Protein AF-A0A7S2NZB9-F1 (afdb_monomer_lite)

Secondary structure (DSSP, 8-state):
--------------------------------------------------EEEEEEEE-TTT--EEEEEEEEEEETTTEEEEEE---BSSHHHHHHHHHHHHHHHHHHHHHHHHHHHHHHHH--

Organism: NCBI:txid1333877

Radius of gyration: 28.52 Å; chains: 1; bounding box: 79×43×80 Å

Sequence (124 aa):
RSHRRDRPAQAARSRSRSRSRSGGGPARRSSPDSRREEPKRADGDENRQLEVSYEEARSRASGESTVQAVLRFPEAGGRVRLVRGRPRTTREDAELDADEMRRAYVSGGAAELRALQTRQRLSR

pLDDT: mean 70.37, std 18.28, range [41.28, 91.69]

Foldseek 3Di:
DDDDDDDDDDDDDDDDDDPDDDDDDDDDDDDPDPPPPQDPQPPDDDPPPWDKDKDFDQDPPDRQTWIKIWTWDQDPPRDTDIDIFDTHNDPVVNVVRVVCLVVQCNVRRPVSNVVSRVVNVPPD

Structure (mmCIF, N/CA/C/O backbone):
data_AF-A0A7S2NZB9-F1
#
_entry.id   AF-A0A7S2NZB9-F1
#
loop_
_atom_site.group_PDB
_atom_site.id
_atom_site.type_symbol
_atom_site.label_atom_id
_atom_site.label_alt_id
_atom_site.label_comp_id
_atom_site.label_asym_id
_atom_site.label_entity_id
_atom_site.label_seq_id
_atom_site.pdbx_PDB_ins_code
_atom_site.Cartn_x
_atom_site.Cartn_y
_atom_site.Cartn_z
_atom_site.occupancy
_atom_site.B_iso_or_equiv
_atom_site.auth_seq_id
_atom_site.auth_comp_id
_atom_site.auth_asym_id
_atom_site.auth_atom_id
_atom_site.pdbx_PDB_model_num
ATOM 1 N N . ARG A 1 1 ? 66.751 5.669 59.500 1.00 43.59 1 ARG A N 1
ATOM 2 C CA . ARG A 1 1 ? 65.690 4.769 58.977 1.00 43.59 1 ARG A CA 1
ATOM 3 C C . ARG A 1 1 ? 64.532 5.649 58.522 1.00 43.59 1 ARG A C 1
ATOM 5 O O . ARG A 1 1 ? 64.048 6.380 59.360 1.00 43.59 1 ARG A O 1
ATOM 12 N N . SER A 1 2 ? 64.039 5.707 57.293 1.00 45.75 2 SER A N 1
ATOM 13 C CA . SER A 1 2 ? 64.445 5.186 55.990 1.00 45.75 2 SER A CA 1
ATOM 14 C C . SER A 1 2 ? 63.692 6.034 54.958 1.00 45.75 2 SER A C 1
ATOM 16 O O . SER A 1 2 ? 62.489 6.226 55.095 1.00 45.75 2 SER A O 1
ATOM 18 N N . HIS A 1 3 ? 64.391 6.529 53.939 1.00 48.38 3 HIS A N 1
ATOM 19 C CA . HIS A 1 3 ? 63.795 7.119 52.743 1.00 48.38 3 HIS A CA 1
ATOM 20 C C . HIS A 1 3 ? 63.234 6.016 51.825 1.00 48.38 3 HIS A C 1
ATOM 22 O O . HIS A 1 3 ? 63.949 5.062 51.520 1.00 48.38 3 HIS A O 1
ATOM 28 N N . ARG A 1 4 ? 62.001 6.167 51.330 1.00 48.94 4 ARG A N 1
ATOM 29 C CA . ARG A 1 4 ? 61.454 5.520 50.114 1.00 48.94 4 ARG A CA 1
ATOM 30 C C . ARG A 1 4 ? 60.470 6.532 49.511 1.00 48.94 4 ARG A C 1
ATOM 32 O O . ARG A 1 4 ? 59.545 6.912 50.205 1.00 48.94 4 ARG A O 1
ATOM 39 N N . ARG A 1 5 ? 60.789 7.261 48.434 1.00 53.38 5 ARG A N 1
ATOM 40 C CA . ARG A 1 5 ? 60.856 6.886 47.001 1.00 53.38 5 ARG A CA 1
ATOM 41 C C . ARG A 1 5 ? 59.547 6.290 46.475 1.00 53.38 5 ARG A C 1
ATOM 43 O O . ARG A 1 5 ? 59.474 5.086 46.267 1.00 53.38 5 ARG A O 1
ATOM 50 N N . ASP A 1 6 ? 58.595 7.166 46.164 1.00 48.34 6 ASP A N 1
ATOM 51 C CA . ASP A 1 6 ? 57.470 6.865 45.276 1.00 48.34 6 ASP A CA 1
ATOM 52 C C . ASP A 1 6 ? 57.759 7.374 43.854 1.00 48.34 6 ASP A C 1
ATOM 54 O O . ASP A 1 6 ? 57.692 8.564 43.544 1.00 48.34 6 ASP A O 1
ATOM 58 N N . ARG A 1 7 ? 58.125 6.434 42.980 1.00 49.72 7 ARG A N 1
ATOM 59 C CA . ARG A 1 7 ? 57.974 6.486 41.516 1.00 49.72 7 ARG A CA 1
ATOM 60 C C . ARG A 1 7 ? 57.746 5.040 41.068 1.00 49.72 7 ARG A C 1
ATOM 62 O O . ARG A 1 7 ? 58.536 4.180 41.457 1.00 49.72 7 ARG A O 1
ATOM 69 N N . PRO A 1 8 ? 56.693 4.755 40.288 1.00 52.06 8 PRO A N 1
ATOM 70 C CA . PRO A 1 8 ? 56.857 4.655 38.830 1.00 52.06 8 PRO A CA 1
ATOM 71 C C . PRO A 1 8 ? 55.666 5.291 38.075 1.00 52.06 8 PRO A C 1
ATOM 73 O O . PRO A 1 8 ? 54.553 5.356 38.574 1.00 52.06 8 PRO A O 1
ATOM 76 N N . ALA A 1 9 ? 55.897 6.024 36.988 1.00 49.38 9 ALA A N 1
ATOM 77 C CA . ALA A 1 9 ? 56.142 5.592 35.605 1.00 49.38 9 ALA A CA 1
ATOM 78 C C . ALA A 1 9 ? 54.856 5.538 34.759 1.00 49.38 9 ALA A C 1
ATOM 80 O O . ALA A 1 9 ? 53.845 4.940 35.103 1.00 49.38 9 ALA A O 1
ATOM 81 N N . GLN A 1 10 ? 54.962 6.245 33.642 1.00 53.25 10 GLN A N 1
ATOM 82 C CA . GLN A 1 10 ? 53.991 6.485 32.590 1.00 53.25 10 GLN A CA 1
ATOM 83 C C . GLN A 1 10 ? 53.433 5.197 31.963 1.00 53.25 10 GLN A C 1
ATOM 85 O O . GLN A 1 10 ? 54.188 4.277 31.665 1.00 53.25 10 GLN A O 1
ATOM 90 N N . ALA A 1 11 ? 52.147 5.208 31.607 1.00 46.72 11 ALA A N 1
ATOM 91 C CA . ALA A 1 11 ? 51.655 4.487 30.436 1.00 46.72 11 ALA A CA 1
ATOM 92 C C . ALA A 1 11 ? 50.488 5.263 29.812 1.00 46.72 11 ALA A C 1
ATOM 94 O O . ALA A 1 11 ? 49.373 5.308 30.329 1.00 46.72 11 ALA A O 1
ATOM 95 N N . ALA A 1 12 ? 50.788 5.913 28.693 1.00 56.31 12 ALA A N 1
ATOM 96 C CA . ALA A 1 12 ? 49.844 6.617 27.849 1.00 56.31 12 ALA A CA 1
ATOM 97 C C . ALA A 1 12 ? 48.771 5.671 27.287 1.00 56.31 12 ALA A C 1
ATOM 99 O O . ALA A 1 12 ? 49.093 4.650 26.680 1.00 56.31 12 ALA A O 1
ATOM 100 N N . ARG A 1 13 ? 47.495 6.060 27.388 1.00 49.66 13 ARG A N 1
ATOM 101 C CA . ARG A 1 13 ? 46.448 5.619 26.454 1.00 49.66 13 ARG A CA 1
ATOM 102 C C . ARG A 1 13 ? 45.559 6.792 26.071 1.00 49.66 13 ARG A C 1
ATOM 104 O O . ARG A 1 13 ? 44.519 7.058 26.662 1.00 49.66 13 ARG A O 1
ATOM 111 N N . SER A 1 14 ? 46.011 7.474 25.031 1.00 55.12 14 SER A N 1
ATOM 112 C CA . SER A 1 14 ? 45.264 8.412 24.207 1.00 55.12 14 SER A CA 1
ATOM 113 C C . SER A 1 14 ? 43.963 7.776 23.706 1.00 55.12 14 SER A C 1
ATOM 115 O O . SER A 1 14 ? 44.009 6.827 22.928 1.00 55.12 14 SER A O 1
ATOM 117 N N . ARG A 1 15 ? 42.803 8.320 24.088 1.00 50.00 15 ARG A N 1
ATOM 118 C CA . ARG A 1 15 ? 41.566 8.229 23.292 1.00 50.00 15 ARG A CA 1
ATOM 119 C C . ARG A 1 15 ? 40.840 9.568 23.328 1.00 50.00 15 ARG A C 1
ATOM 121 O O . ARG A 1 15 ? 39.912 9.811 24.089 1.00 50.00 15 ARG A O 1
ATOM 128 N N . SER A 1 16 ? 41.339 10.430 22.459 1.00 55.91 16 SER A N 1
ATOM 129 C CA . SER A 1 16 ? 40.676 11.578 21.862 1.00 55.91 16 SER A CA 1
ATOM 130 C C . SER A 1 16 ? 39.245 11.248 21.430 1.00 55.91 16 SER A C 1
ATOM 132 O O . SER A 1 16 ? 39.035 10.336 20.636 1.00 55.91 16 SER A O 1
ATOM 134 N N . ARG A 1 17 ? 38.273 12.035 21.899 1.00 48.22 17 ARG A N 1
ATOM 135 C CA . ARG A 1 17 ? 37.020 12.337 21.184 1.00 48.22 17 ARG A CA 1
ATOM 136 C C . ARG A 1 17 ? 36.560 13.739 21.576 1.00 48.22 17 ARG A C 1
ATOM 138 O O . ARG A 1 17 ? 35.684 13.941 22.412 1.00 48.22 17 ARG A O 1
ATOM 145 N N . SER A 1 18 ? 37.228 14.707 20.965 1.00 53.94 18 SER A N 1
ATOM 146 C CA . SER A 1 18 ? 36.884 16.123 20.944 1.00 53.94 18 SER A CA 1
ATOM 147 C C . SER A 1 18 ? 35.461 16.282 20.400 1.00 53.94 18 SER A C 1
ATOM 149 O O . SER A 1 18 ? 35.190 15.972 19.242 1.00 53.94 18 SER A O 1
ATOM 151 N N . ARG A 1 19 ? 34.531 16.737 21.244 1.00 52.66 19 ARG A N 1
ATOM 152 C CA . ARG A 1 19 ? 33.198 17.181 20.818 1.00 52.66 19 ARG A CA 1
ATOM 153 C C . ARG A 1 19 ? 33.311 18.612 20.301 1.00 52.66 19 ARG A C 1
ATOM 155 O O . ARG A 1 19 ? 33.078 19.560 21.043 1.00 52.66 19 ARG A O 1
ATOM 162 N N . SER A 1 20 ? 33.668 18.758 19.033 1.00 48.53 20 SER A N 1
ATOM 163 C CA . SER A 1 20 ? 33.609 20.044 18.340 1.00 48.53 20 SER A CA 1
ATOM 164 C C . SER A 1 20 ? 32.176 20.279 17.862 1.00 48.53 20 SER A C 1
ATOM 166 O O . SER A 1 20 ? 31.728 19.687 16.883 1.00 48.53 20 SER A O 1
ATOM 168 N N . ARG A 1 21 ? 31.431 21.113 18.596 1.00 52.50 21 ARG A N 1
ATOM 169 C CA . ARG A 1 21 ? 30.212 21.765 18.104 1.00 52.50 21 ARG A CA 1
ATOM 170 C C . ARG A 1 21 ? 30.640 22.921 17.196 1.00 52.50 21 ARG A C 1
ATOM 172 O O . ARG A 1 21 ? 31.052 23.961 17.694 1.00 52.50 21 ARG A O 1
ATOM 179 N N . SER A 1 22 ? 30.497 22.731 15.893 1.00 48.09 22 SER A N 1
ATOM 180 C CA . SER A 1 22 ? 30.542 23.787 14.875 1.00 48.09 22 SER A CA 1
ATOM 181 C C . SER A 1 22 ? 29.194 23.685 14.150 1.00 48.09 22 SER A C 1
ATOM 183 O O . SER A 1 22 ? 28.869 22.626 13.631 1.00 48.09 22 SER A O 1
ATOM 185 N N . GLY A 1 23 ? 28.274 24.647 14.214 1.00 49.69 23 GLY A N 1
ATOM 186 C CA . GLY A 1 23 ? 28.508 26.044 13.871 1.00 49.69 23 GLY A CA 1
ATOM 187 C C . GLY A 1 23 ? 28.474 26.194 12.347 1.00 49.69 23 GLY A C 1
ATOM 188 O O . GLY A 1 23 ? 29.494 26.515 11.756 1.00 49.69 23 GLY A O 1
ATOM 189 N N . GLY A 1 24 ? 27.339 25.879 11.712 1.00 42.75 24 GLY A N 1
ATOM 190 C CA . GLY A 1 24 ? 27.121 26.029 10.269 1.00 42.75 24 GLY A CA 1
ATOM 191 C C . GLY A 1 24 ? 25.898 26.909 10.021 1.00 42.75 24 GLY A C 1
ATOM 192 O O . GLY A 1 24 ? 24.798 26.554 10.434 1.00 42.75 24 GLY A O 1
ATOM 193 N N . GLY A 1 25 ? 26.127 28.083 9.430 1.00 43.81 25 GLY A N 1
ATOM 194 C CA . GLY A 1 25 ? 25.141 29.141 9.206 1.00 43.81 25 GLY A CA 1
ATOM 195 C C . GLY A 1 25 ? 24.055 28.836 8.157 1.00 43.81 25 GLY A C 1
ATOM 196 O O . GLY A 1 25 ? 23.957 27.720 7.648 1.00 43.81 25 GLY A O 1
ATOM 197 N N . PRO A 1 26 ? 23.212 29.834 7.830 1.00 55.19 26 PRO A N 1
ATOM 198 C CA . PRO A 1 26 ? 22.005 29.646 7.032 1.00 55.19 26 PRO A CA 1
ATOM 199 C C . PRO A 1 26 ? 22.324 29.554 5.532 1.00 55.19 26 PRO A C 1
ATOM 201 O O . PRO A 1 26 ? 22.717 30.541 4.908 1.00 55.19 26 PRO A O 1
ATOM 204 N N . ALA A 1 27 ? 22.107 28.380 4.933 1.00 49.81 27 ALA A N 1
ATOM 205 C CA . ALA A 1 27 ? 22.139 28.219 3.482 1.00 49.81 27 ALA A CA 1
ATOM 206 C C . ALA A 1 27 ? 20.817 28.709 2.870 1.00 49.81 27 ALA A C 1
ATOM 208 O O . ALA A 1 27 ? 19.725 28.230 3.181 1.00 49.81 27 ALA A O 1
ATOM 209 N N . ARG A 1 28 ? 20.940 29.725 2.021 1.00 53.09 28 ARG A N 1
ATOM 210 C CA . ARG A 1 28 ? 19.860 30.398 1.304 1.00 53.09 28 ARG A CA 1
ATOM 211 C C . ARG A 1 28 ? 19.354 29.521 0.144 1.00 53.09 28 ARG A C 1
ATOM 213 O O . ARG A 1 28 ? 20.155 29.051 -0.646 1.00 53.09 28 ARG A O 1
ATOM 220 N N . ARG A 1 29 ? 18.026 29.358 0.096 1.00 50.97 29 ARG A N 1
ATOM 221 C CA . ARG A 1 29 ? 17.079 29.400 -1.048 1.00 50.97 29 ARG A CA 1
ATOM 222 C C . ARG A 1 29 ? 17.494 28.907 -2.458 1.00 50.97 29 ARG A C 1
ATOM 224 O O . ARG A 1 29 ? 18.481 29.371 -3.011 1.00 50.97 29 ARG A O 1
ATOM 231 N N . SER A 1 30 ? 16.522 28.197 -3.064 1.00 43.88 30 SER A N 1
ATOM 232 C CA . SER A 1 30 ? 16.219 28.050 -4.512 1.00 43.88 30 SER A CA 1
ATOM 233 C C . SER A 1 30 ? 17.087 27.029 -5.268 1.00 43.88 30 SER A C 1
ATOM 235 O O . SER A 1 30 ? 18.298 27.151 -5.256 1.00 43.88 30 SER A O 1
ATOM 237 N N . SER A 1 31 ? 16.609 25.990 -5.961 1.00 49.72 31 SER A N 1
ATOM 238 C CA . SER A 1 31 ? 15.288 25.549 -6.442 1.00 49.72 31 SER A CA 1
ATOM 239 C C . SER A 1 31 ? 15.390 24.041 -6.760 1.00 49.72 31 SER A C 1
ATOM 241 O O . SER A 1 31 ? 16.458 23.621 -7.204 1.00 49.72 31 SER A O 1
ATOM 243 N N . PRO A 1 32 ? 14.345 23.205 -6.616 1.00 49.91 32 PRO A N 1
ATOM 244 C CA . PRO A 1 32 ? 14.359 21.889 -7.247 1.00 49.91 32 PRO A CA 1
ATOM 245 C C . PRO A 1 32 ? 14.003 22.027 -8.737 1.00 49.91 32 PRO A C 1
ATOM 247 O O . PRO A 1 32 ? 12.851 22.277 -9.096 1.00 49.91 32 PRO A O 1
ATOM 250 N N . ASP A 1 33 ? 15.023 21.889 -9.590 1.00 42.69 33 ASP A N 1
ATOM 251 C CA . ASP A 1 33 ? 14.901 21.672 -11.036 1.00 42.69 33 ASP A CA 1
ATOM 252 C C . ASP A 1 33 ? 13.951 20.490 -11.268 1.00 42.69 33 ASP A C 1
ATOM 254 O O . ASP A 1 33 ? 14.194 19.359 -10.839 1.00 42.69 33 ASP A O 1
ATOM 258 N N . SER A 1 34 ? 12.809 20.787 -11.879 1.00 50.72 34 SER A N 1
ATOM 259 C CA . SER A 1 34 ? 11.758 19.825 -12.181 1.00 50.72 34 SER A CA 1
ATOM 260 C C . SER A 1 34 ? 12.150 19.009 -13.406 1.00 50.72 34 SER A C 1
ATOM 262 O O . SER A 1 34 ? 11.640 19.233 -14.498 1.00 50.72 34 SER A O 1
ATOM 264 N N . ARG A 1 35 ? 13.034 18.026 -13.233 1.00 48.44 35 ARG A N 1
ATOM 265 C CA . ARG A 1 35 ? 13.132 16.898 -14.166 1.00 48.44 35 ARG A CA 1
ATOM 266 C C . ARG A 1 35 ? 12.451 15.704 -13.539 1.00 48.44 35 ARG A C 1
ATOM 268 O O . ARG A 1 35 ? 13.064 14.825 -12.944 1.00 48.44 35 ARG A O 1
ATOM 275 N N . ARG A 1 36 ? 11.126 15.736 -13.647 1.00 48.59 36 ARG A N 1
ATOM 276 C CA . ARG A 1 36 ? 10.262 14.579 -13.462 1.00 48.59 36 ARG A CA 1
ATOM 277 C C . ARG A 1 36 ? 10.589 13.626 -14.611 1.00 48.59 36 ARG A C 1
ATOM 279 O O . ARG A 1 36 ? 9.981 13.713 -15.669 1.00 48.59 36 ARG A O 1
ATOM 286 N N . GLU A 1 37 ? 11.609 12.788 -14.437 1.00 45.97 37 GLU A N 1
ATOM 287 C CA . GLU A 1 37 ? 11.752 11.597 -15.269 1.00 45.97 37 GLU A CA 1
ATOM 288 C C . GLU A 1 37 ? 10.480 10.777 -15.049 1.00 45.97 37 GLU A C 1
ATOM 290 O O . GLU A 1 37 ? 10.263 10.209 -13.976 1.00 45.97 37 GLU A O 1
ATOM 295 N N . GLU A 1 38 ? 9.578 10.811 -16.029 1.00 44.78 38 GLU A N 1
ATOM 296 C CA . GLU A 1 38 ? 8.448 9.897 -16.069 1.00 44.78 38 GLU A CA 1
ATOM 297 C C . GLU A 1 38 ? 9.013 8.474 -16.042 1.00 44.78 38 GLU A C 1
ATOM 299 O O . GLU A 1 38 ? 9.804 8.117 -16.924 1.00 44.78 38 GLU A O 1
ATOM 304 N N . PRO A 1 39 ? 8.662 7.642 -15.045 1.00 50.56 39 PRO A N 1
ATOM 305 C CA . PRO A 1 39 ? 9.009 6.241 -15.119 1.00 50.56 39 PRO A CA 1
ATOM 306 C C . PRO A 1 39 ? 8.316 5.683 -16.360 1.00 50.56 39 PRO A C 1
ATOM 308 O O . PRO A 1 39 ? 7.088 5.714 -16.463 1.00 50.56 39 PRO A O 1
ATOM 311 N N . LYS A 1 40 ? 9.132 5.224 -17.318 1.00 45.22 40 LYS A N 1
ATOM 312 C CA . LYS A 1 40 ? 8.691 4.497 -18.508 1.00 45.22 40 LYS A CA 1
ATOM 313 C C . LYS A 1 40 ? 7.637 3.486 -18.071 1.00 45.22 40 LYS A C 1
ATOM 315 O O . LYS A 1 40 ? 7.938 2.594 -17.276 1.00 45.22 40 LYS A O 1
ATOM 320 N N . ARG A 1 41 ? 6.407 3.668 -18.558 1.00 47.31 41 ARG A N 1
ATOM 321 C CA . ARG A 1 41 ? 5.339 2.683 -18.412 1.00 47.31 41 ARG A CA 1
ATOM 322 C C . ARG A 1 41 ? 5.885 1.394 -19.006 1.00 47.31 41 ARG A C 1
ATOM 324 O O . ARG A 1 41 ? 6.232 1.351 -20.183 1.00 47.31 41 ARG A O 1
ATOM 331 N N . ALA A 1 42 ? 6.090 0.398 -18.154 1.00 47.38 42 ALA A N 1
ATOM 332 C CA . ALA A 1 42 ? 6.401 -0.937 -18.611 1.00 47.38 42 ALA A CA 1
ATOM 333 C C . ALA A 1 42 ? 5.116 -1.478 -19.244 1.00 47.38 42 ALA A C 1
ATOM 335 O O . ALA A 1 42 ? 4.249 -2.005 -18.554 1.00 47.38 42 ALA A O 1
ATOM 336 N N . ASP A 1 43 ? 4.971 -1.266 -20.550 1.00 50.72 43 ASP A N 1
ATOM 337 C CA . ASP A 1 43 ? 4.091 -2.064 -21.392 1.00 50.72 43 ASP A CA 1
ATOM 338 C C . ASP A 1 43 ? 4.617 -3.503 -21.344 1.00 50.72 43 ASP A C 1
ATOM 340 O O . ASP A 1 43 ? 5.621 -3.846 -21.967 1.00 50.72 43 ASP A O 1
ATOM 344 N N . GLY A 1 44 ? 3.997 -4.322 -20.501 1.00 41.28 44 GLY A N 1
ATOM 345 C CA . GLY A 1 44 ? 4.419 -5.694 -20.272 1.00 41.28 44 GLY A CA 1
ATOM 346 C C . GLY A 1 44 ? 3.452 -6.409 -19.347 1.00 41.28 44 GLY A C 1
ATOM 347 O O . GLY A 1 44 ? 3.670 -6.453 -18.147 1.00 41.28 44 GLY A O 1
ATOM 348 N N . ASP A 1 45 ? 2.356 -6.897 -19.922 1.00 53.75 45 ASP A N 1
ATOM 349 C CA . ASP A 1 45 ? 1.806 -8.234 -19.664 1.00 53.75 45 ASP A CA 1
ATOM 350 C C . ASP A 1 45 ? 1.921 -8.781 -18.223 1.00 53.75 45 ASP A C 1
ATOM 352 O O . ASP A 1 45 ? 2.573 -9.790 -17.979 1.00 53.75 45 ASP A O 1
ATOM 356 N N . GLU A 1 46 ? 1.337 -8.122 -17.217 1.00 45.75 46 GLU A N 1
ATOM 357 C CA . GLU A 1 46 ? 1.443 -8.611 -15.836 1.00 45.75 46 GLU A CA 1
ATOM 358 C C . GLU A 1 46 ? 0.161 -8.384 -15.034 1.00 45.75 46 GLU A C 1
ATOM 360 O O . GLU A 1 46 ? 0.123 -7.714 -14.005 1.00 45.75 46 GLU A O 1
ATOM 365 N N . ASN A 1 47 ? -0.871 -9.140 -15.400 1.00 45.72 47 ASN A N 1
ATOM 366 C CA . ASN A 1 47 ? -1.806 -9.702 -14.421 1.00 45.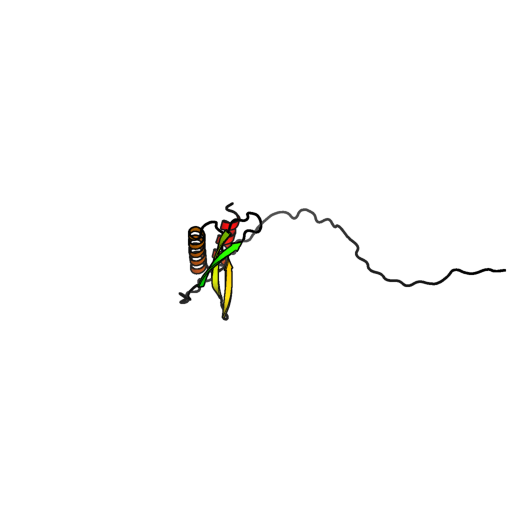72 47 ASN A CA 1
ATOM 367 C C . ASN A 1 47 ? -1.085 -10.755 -13.534 1.00 45.72 47 ASN A C 1
ATOM 369 O O . ASN A 1 47 ? -1.678 -11.771 -13.169 1.00 45.72 47 ASN A O 1
ATOM 373 N N . ARG A 1 48 ? 0.215 -10.564 -13.215 1.00 54.97 48 ARG A N 1
ATOM 374 C CA . ARG A 1 48 ? 0.924 -11.381 -12.226 1.00 54.97 48 ARG A CA 1
ATOM 375 C C . ARG A 1 48 ? 0.145 -11.198 -10.942 1.00 54.97 48 ARG A C 1
ATOM 377 O O . ARG A 1 48 ? 0.102 -10.091 -10.414 1.00 54.97 48 ARG A O 1
ATOM 384 N N . GLN A 1 49 ? -0.539 -12.260 -10.524 1.00 61.50 49 GLN A N 1
ATOM 385 C CA . GLN A 1 49 ? -1.401 -12.292 -9.351 1.00 61.50 49 GLN A CA 1
ATOM 386 C C . GLN A 1 49 ? -0.686 -11.621 -8.180 1.00 61.50 49 GLN A C 1
ATOM 388 O O . GLN A 1 49 ? 0.219 -12.185 -7.571 1.00 61.50 49 GLN A O 1
ATOM 393 N N . LEU A 1 50 ? -1.075 -10.377 -7.914 1.00 73.06 50 LEU A N 1
ATOM 394 C CA . LEU A 1 50 ? -0.656 -9.655 -6.733 1.00 73.06 50 LEU A CA 1
ATOM 395 C C . LEU A 1 50 ? -1.277 -10.385 -5.558 1.00 73.06 50 LEU A C 1
ATOM 397 O O . LEU A 1 50 ? -2.500 -10.414 -5.419 1.00 73.06 50 LEU A O 1
ATOM 401 N N . GLU A 1 51 ? -0.438 -11.028 -4.756 1.00 84.50 51 GLU A N 1
ATOM 402 C CA . GLU A 1 51 ? -0.921 -11.751 -3.593 1.00 84.50 51 GLU A CA 1
ATOM 403 C C . GLU A 1 51 ? -1.288 -10.729 -2.518 1.00 84.50 51 GLU A C 1
ATOM 405 O O . GLU A 1 51 ? -0.442 -9.946 -2.073 1.00 84.50 51 GLU A O 1
ATOM 410 N N . VAL A 1 52 ? -2.564 -10.732 -2.136 1.00 86.31 52 VAL A N 1
ATOM 411 C CA . VAL A 1 52 ? -3.107 -9.915 -1.054 1.00 86.31 52 VAL A CA 1
ATOM 412 C C . VAL A 1 52 ? -3.455 -10.845 0.100 1.00 86.31 52 VAL A C 1
ATOM 414 O O . VAL A 1 52 ? -4.249 -11.770 -0.051 1.00 86.31 52 VAL A O 1
ATOM 417 N N . SER A 1 53 ? -2.865 -10.589 1.260 1.00 89.50 53 SER A N 1
ATOM 418 C CA . SER A 1 53 ? -3.177 -11.265 2.518 1.00 89.50 53 SER A CA 1
ATOM 419 C C . SER A 1 53 ? -3.550 -10.238 3.581 1.00 89.50 53 SER A C 1
ATOM 421 O O . SER A 1 53 ? -3.037 -9.121 3.565 1.00 89.50 53 SER A O 1
ATOM 423 N N . TYR A 1 54 ? -4.400 -10.614 4.532 1.00 88.81 54 TYR A N 1
ATOM 424 C CA . TYR A 1 54 ? -4.809 -9.743 5.634 1.00 88.81 54 TYR A CA 1
ATOM 425 C C . TYR A 1 54 ? -4.222 -10.277 6.931 1.00 88.81 54 TYR A C 1
ATOM 427 O O . TYR A 1 54 ? -4.398 -11.448 7.261 1.00 88.81 54 TYR A O 1
ATOM 435 N N . GLU A 1 55 ? -3.502 -9.422 7.647 1.00 88.69 55 GLU A N 1
ATOM 436 C CA . GLU A 1 55 ? -2.883 -9.770 8.921 1.00 88.69 55 GLU A CA 1
ATOM 437 C C . GLU A 1 55 ? -3.545 -8.980 10.048 1.00 88.69 55 GLU A C 1
ATOM 439 O O . GLU A 1 55 ? -3.756 -7.769 9.935 1.00 88.69 55 GLU A O 1
ATOM 444 N N . GLU A 1 56 ? -3.821 -9.655 11.163 1.00 85.31 56 GLU A N 1
ATOM 445 C CA . GLU A 1 56 ? -4.174 -8.982 12.408 1.00 85.31 56 GLU A CA 1
ATOM 446 C C . GLU A 1 56 ? -2.933 -8.276 12.970 1.00 85.31 56 GLU A C 1
ATOM 448 O O . GLU A 1 56 ? -1.961 -8.890 13.416 1.00 85.31 56 GLU A O 1
ATOM 453 N N . ALA A 1 57 ? -2.960 -6.951 12.950 1.00 73.31 57 ALA A N 1
ATOM 454 C CA . ALA A 1 57 ? -1.993 -6.109 13.617 1.00 73.31 57 ALA A CA 1
ATOM 455 C C . ALA A 1 57 ? -2.466 -5.847 15.056 1.00 73.31 57 ALA A C 1
ATOM 457 O O . ALA A 1 57 ? -3.472 -5.180 15.299 1.00 73.31 57 ALA A O 1
ATOM 458 N N . ARG A 1 58 ? -1.716 -6.328 16.052 1.00 67.69 58 ARG A N 1
ATOM 459 C CA . ARG A 1 58 ? -1.906 -5.869 17.436 1.00 67.69 58 ARG A CA 1
ATOM 460 C C . ARG A 1 58 ? -1.351 -4.455 17.577 1.00 67.69 58 ARG A C 1
ATOM 462 O O . ARG A 1 58 ? -0.139 -4.248 17.465 1.00 67.69 58 ARG A O 1
ATOM 469 N N . SER A 1 59 ? -2.222 -3.487 17.855 1.00 61.38 59 SER A N 1
ATOM 470 C CA . SER A 1 59 ? -1.786 -2.144 18.233 1.00 61.38 59 SER A CA 1
ATOM 471 C C . SER A 1 59 ? -1.067 -2.207 19.582 1.00 61.38 59 SER A C 1
ATOM 473 O O . SER A 1 59 ? -1.619 -2.683 20.572 1.00 61.38 59 SER A O 1
ATOM 475 N N . ARG A 1 60 ? 0.182 -1.724 19.641 1.00 59.62 60 ARG A N 1
ATOM 476 C CA . ARG A 1 60 ? 0.992 -1.731 20.877 1.00 59.62 60 ARG A CA 1
ATOM 477 C C . ARG A 1 60 ? 0.452 -0.800 21.970 1.00 59.62 60 ARG A C 1
ATOM 479 O O . ARG A 1 60 ? 0.912 -0.904 23.100 1.00 59.62 60 ARG A O 1
ATOM 486 N N . ALA A 1 61 ? -0.457 0.117 21.633 1.00 64.94 61 ALA A N 1
ATOM 487 C CA . ALA A 1 61 ? -0.880 1.196 22.526 1.00 64.94 61 ALA A CA 1
ATOM 488 C C . ALA A 1 61 ? -2.355 1.128 22.951 1.00 64.94 61 ALA A C 1
ATOM 490 O O . ALA A 1 61 ? -2.658 1.505 24.077 1.00 64.94 61 ALA A O 1
ATOM 491 N N . SER A 1 62 ? -3.259 0.651 22.087 1.00 62.88 62 SER A N 1
ATOM 492 C CA . SER A 1 62 ? -4.708 0.810 22.308 1.00 62.88 62 SER A CA 1
ATOM 493 C C . SER A 1 62 ? -5.449 -0.477 22.674 1.00 62.88 62 SER A C 1
ATOM 495 O O . SER A 1 62 ? -6.639 -0.419 22.944 1.00 62.88 62 SER A O 1
ATOM 497 N N . GLY A 1 63 ? -4.791 -1.643 22.678 1.00 65.38 63 GLY A N 1
ATOM 498 C CA . GLY A 1 63 ? -5.433 -2.927 23.008 1.00 65.38 63 GLY A CA 1
ATOM 499 C C . GLY A 1 63 ? -6.449 -3.439 21.974 1.00 65.38 63 GLY A C 1
ATOM 500 O O . GLY A 1 63 ? -6.805 -4.611 22.010 1.00 65.38 63 GLY A O 1
ATOM 501 N N . GLU A 1 64 ? -6.866 -2.601 21.027 1.00 69.31 64 GLU A N 1
ATOM 502 C CA . GLU A 1 64 ? -7.749 -2.965 19.923 1.00 69.31 64 GLU A CA 1
ATOM 503 C C . GLU A 1 64 ? -6.999 -3.771 18.851 1.00 69.31 64 GLU A C 1
ATOM 505 O O . GLU A 1 64 ? -5.906 -3.397 18.399 1.00 69.31 64 GLU A O 1
ATOM 510 N N . SER A 1 65 ? -7.597 -4.895 18.449 1.00 76.81 65 SER A N 1
ATOM 511 C CA . SER A 1 65 ? -7.161 -5.667 17.288 1.00 76.81 65 SER A CA 1
ATOM 512 C C . SER A 1 65 ? -7.409 -4.843 16.030 1.00 76.81 65 SER A C 1
ATOM 514 O O . SER A 1 65 ? -8.534 -4.438 15.758 1.00 76.81 65 SER A O 1
ATOM 516 N N . THR A 1 66 ? -6.352 -4.594 15.265 1.00 87.69 66 THR A N 1
ATOM 517 C CA . THR A 1 66 ? -6.448 -3.938 13.958 1.00 87.69 66 THR A CA 1
ATOM 518 C C . THR A 1 66 ? -6.148 -4.946 12.860 1.00 87.69 66 THR A C 1
ATOM 520 O O . THR A 1 66 ? -5.472 -5.942 13.097 1.00 87.69 66 THR A O 1
ATOM 523 N N . VAL A 1 67 ? -6.637 -4.701 11.653 1.00 87.88 67 VAL A N 1
ATOM 524 C CA . VAL A 1 67 ? -6.360 -5.511 10.465 1.00 87.88 67 VAL A CA 1
ATOM 525 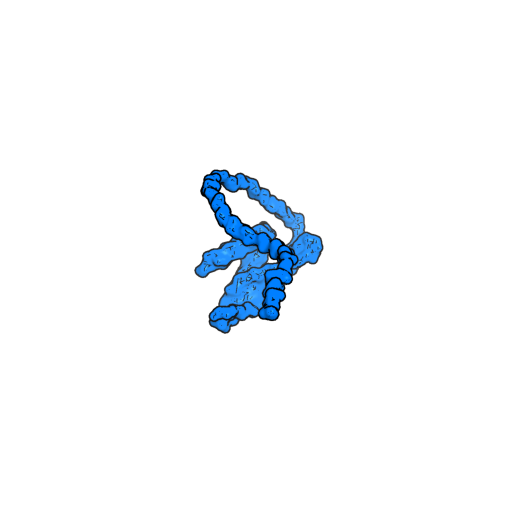C C . VAL A 1 67 ? -5.594 -4.648 9.474 1.00 87.88 67 VAL A C 1
ATOM 527 O O . VAL A 1 67 ? -5.905 -3.474 9.291 1.00 87.88 67 VAL A O 1
ATOM 530 N N . GLN A 1 68 ? -4.568 -5.204 8.842 1.00 91.06 68 GLN A N 1
ATOM 531 C CA . GLN A 1 68 ? -3.830 -4.529 7.779 1.00 91.06 68 GLN A CA 1
ATOM 532 C C . GLN A 1 68 ? -3.751 -5.418 6.542 1.00 91.06 68 GLN A C 1
ATOM 534 O O . GLN A 1 68 ? -3.566 -6.633 6.641 1.00 91.06 68 GLN A O 1
ATOM 539 N N . ALA A 1 69 ? -3.840 -4.798 5.370 1.00 91.69 69 ALA A N 1
ATOM 540 C CA . ALA A 1 69 ? -3.538 -5.470 4.118 1.00 91.69 69 ALA A CA 1
ATOM 541 C C . ALA A 1 69 ? -2.026 -5.632 3.940 1.00 91.69 69 ALA A C 1
ATOM 543 O O . ALA A 1 69 ? -1.241 -4.727 4.233 1.00 91.69 69 ALA A O 1
ATOM 544 N N . VAL A 1 70 ? -1.619 -6.778 3.414 1.00 91.38 70 VAL A N 1
ATOM 545 C CA . VAL A 1 70 ? -0.242 -7.110 3.070 1.00 91.38 70 VAL A CA 1
ATOM 546 C C . VAL A 1 70 ? -0.225 -7.563 1.620 1.00 91.38 70 VAL A C 1
ATOM 548 O O . VAL A 1 70 ? -0.876 -8.537 1.260 1.00 91.38 70 VAL A O 1
ATOM 551 N N . LEU A 1 71 ? 0.510 -6.833 0.789 1.00 91.06 71 LEU A N 1
ATOM 552 C CA . LEU A 1 71 ? 0.591 -7.059 -0.645 1.00 91.06 71 LEU A CA 1
ATOM 553 C C . LEU A 1 71 ? 2.003 -7.483 -1.021 1.00 91.06 71 LEU A C 1
ATOM 555 O O . LEU A 1 71 ? 2.990 -6.903 -0.552 1.00 91.06 71 LEU A O 1
ATOM 559 N N . ARG A 1 72 ? 2.100 -8.487 -1.888 1.00 90.44 72 ARG A N 1
ATOM 560 C CA . ARG A 1 72 ? 3.365 -8.966 -2.447 1.00 90.44 72 ARG A CA 1
ATOM 561 C C . ARG A 1 72 ? 3.447 -8.580 -3.915 1.00 90.44 72 ARG A C 1
ATOM 563 O O . ARG A 1 72 ? 2.711 -9.091 -4.752 1.00 90.44 72 ARG A O 1
ATOM 570 N N . PHE A 1 73 ? 4.363 -7.665 -4.203 1.00 85.75 73 PHE A N 1
ATOM 571 C CA . PHE A 1 73 ? 4.607 -7.130 -5.533 1.00 85.75 73 PHE A CA 1
ATOM 572 C C . PHE A 1 73 ? 5.833 -7.810 -6.150 1.00 85.75 73 PHE A C 1
ATOM 574 O O . PHE A 1 73 ? 6.927 -7.675 -5.593 1.00 85.75 73 PHE A O 1
ATOM 581 N N . PRO A 1 74 ? 5.701 -8.537 -7.271 1.00 84.25 74 PRO A N 1
ATOM 582 C CA . PRO A 1 74 ? 6.860 -9.038 -7.995 1.00 84.25 74 PRO A CA 1
ATOM 583 C C . PRO A 1 74 ? 7.645 -7.862 -8.595 1.00 84.25 74 PRO A C 1
ATOM 585 O O . PRO A 1 74 ? 7.075 -6.939 -9.164 1.00 84.25 74 PRO A O 1
ATOM 588 N N . GLU A 1 75 ? 8.966 -7.878 -8.453 1.00 82.25 75 GLU A N 1
ATOM 589 C CA . GLU A 1 75 ? 9.890 -6.905 -9.032 1.00 82.25 75 GLU A CA 1
ATOM 590 C C . GLU A 1 75 ? 10.820 -7.582 -10.046 1.00 82.25 75 GLU A C 1
ATOM 592 O O . GLU A 1 75 ? 10.995 -8.805 -10.062 1.00 82.25 75 GLU A O 1
ATOM 597 N N . ALA A 1 76 ? 11.473 -6.766 -10.877 1.00 80.44 76 ALA A N 1
ATOM 598 C CA . ALA A 1 76 ? 12.463 -7.244 -11.832 1.00 80.44 76 ALA A CA 1
ATOM 599 C C . ALA A 1 76 ? 13.557 -8.089 -11.144 1.00 80.44 76 ALA A C 1
ATOM 601 O O . ALA A 1 76 ? 14.057 -7.751 -10.067 1.00 80.44 76 ALA A O 1
ATOM 602 N N . GLY A 1 77 ? 13.935 -9.197 -11.786 1.00 81.19 77 GLY A N 1
ATOM 603 C CA . GLY A 1 77 ? 14.948 -10.120 -11.266 1.00 81.19 77 GLY A CA 1
ATOM 604 C C . GLY A 1 77 ? 14.430 -11.128 -10.234 1.00 81.19 77 GLY A C 1
ATOM 605 O O . GLY A 1 77 ? 15.220 -11.622 -9.435 1.00 81.19 77 GLY A O 1
ATOM 606 N N . GLY A 1 78 ? 13.121 -11.413 -10.218 1.00 83.00 78 GLY A N 1
ATOM 607 C CA . GLY A 1 78 ? 12.519 -12.447 -9.361 1.00 83.00 78 GLY A CA 1
ATOM 608 C C . GLY A 1 78 ? 12.416 -12.061 -7.884 1.00 83.00 78 GLY A C 1
ATOM 609 O O . GLY A 1 78 ? 12.155 -12.908 -7.033 1.00 83.00 78 GLY A O 1
ATOM 610 N N . ARG A 1 79 ? 12.640 -10.784 -7.559 1.00 83.94 79 ARG A N 1
ATOM 611 C CA . ARG A 1 79 ? 12.484 -10.265 -6.198 1.00 83.94 79 ARG A CA 1
ATOM 612 C C . ARG A 1 79 ? 11.010 -10.013 -5.917 1.00 83.94 79 ARG A C 1
ATOM 614 O O . ARG A 1 79 ? 10.268 -9.643 -6.814 1.00 83.94 79 ARG A O 1
ATOM 621 N N . VAL A 1 80 ? 10.594 -10.165 -4.664 1.00 87.44 80 VAL A N 1
ATOM 622 C CA . VAL A 1 80 ? 9.233 -9.833 -4.226 1.00 87.44 80 VAL A CA 1
ATOM 623 C C . VAL A 1 80 ? 9.318 -8.749 -3.167 1.00 87.44 80 VAL A C 1
ATOM 625 O O . VAL A 1 80 ? 9.971 -8.917 -2.135 1.00 87.44 80 VAL A O 1
ATOM 628 N N . ARG A 1 81 ? 8.655 -7.623 -3.417 1.00 86.06 81 ARG A N 1
ATOM 629 C CA . ARG A 1 81 ? 8.507 -6.544 -2.450 1.00 86.06 81 ARG A CA 1
ATOM 630 C C . ARG A 1 81 ? 7.230 -6.753 -1.654 1.00 86.06 81 ARG A C 1
ATOM 632 O O . ARG A 1 81 ? 6.132 -6.703 -2.197 1.00 86.06 81 ARG A O 1
ATOM 639 N N . LEU A 1 82 ? 7.388 -6.929 -0.348 1.00 90.62 82 LEU A N 1
ATOM 640 C CA . LEU A 1 82 ? 6.271 -6.955 0.584 1.00 90.62 82 LEU A CA 1
ATOM 641 C C . LEU A 1 82 ? 5.948 -5.533 1.041 1.00 90.62 82 LEU A C 1
ATOM 643 O O . LEU A 1 82 ? 6.821 -4.805 1.517 1.00 90.62 82 LEU A O 1
ATOM 647 N N . VAL A 1 83 ? 4.685 -5.152 0.910 1.00 89.81 83 VAL A N 1
ATOM 648 C CA . VAL A 1 83 ? 4.169 -3.844 1.303 1.00 89.81 83 VAL A CA 1
ATOM 649 C C . VAL A 1 83 ? 2.994 -4.043 2.242 1.00 89.81 83 VAL A C 1
ATOM 651 O O . VAL A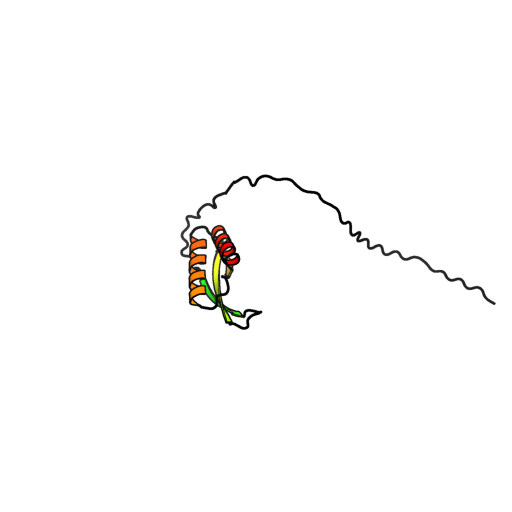 1 83 ? 2.140 -4.887 2.003 1.00 89.81 83 VAL A O 1
ATOM 654 N N . ARG A 1 84 ? 2.954 -3.258 3.318 1.00 90.94 84 ARG A N 1
ATOM 655 C CA . ARG A 1 84 ? 1.857 -3.273 4.286 1.00 90.94 84 ARG A CA 1
ATOM 656 C C . ARG A 1 84 ? 1.060 -1.979 4.180 1.00 90.94 84 ARG A C 1
ATOM 658 O O . ARG A 1 84 ? 1.654 -0.906 4.041 1.00 90.94 84 ARG A O 1
ATOM 665 N N . GLY A 1 85 ? -0.259 -2.108 4.229 1.00 89.00 85 GLY A N 1
ATOM 666 C CA . GLY A 1 85 ? -1.195 -1.000 4.354 1.00 89.00 85 GLY A CA 1
ATOM 667 C C . GLY A 1 85 ? -1.209 -0.422 5.764 1.00 89.00 85 GLY A C 1
ATOM 668 O O . GLY A 1 85 ? -0.524 -0.906 6.671 1.00 89.00 85 GLY A O 1
ATOM 669 N N . ARG A 1 86 ? -2.000 0.633 5.955 1.00 87.50 86 ARG A N 1
ATOM 670 C CA . ARG A 1 86 ? -2.236 1.194 7.284 1.00 87.50 86 ARG A CA 1
ATOM 671 C C . ARG A 1 86 ? -3.084 0.206 8.104 1.00 87.50 86 ARG A C 1
ATOM 673 O O . ARG A 1 86 ? -4.008 -0.383 7.553 1.00 87.50 86 ARG A O 1
ATOM 680 N N . PRO A 1 87 ? -2.820 0.034 9.410 1.00 89.38 87 PRO A N 1
ATOM 681 C CA . PRO A 1 87 ? -3.719 -0.724 10.272 1.00 89.38 87 PRO A CA 1
ATOM 682 C C . PRO A 1 87 ? -5.089 -0.044 10.367 1.00 89.38 87 PRO A C 1
ATOM 684 O O . PRO A 1 87 ? -5.170 1.159 10.638 1.00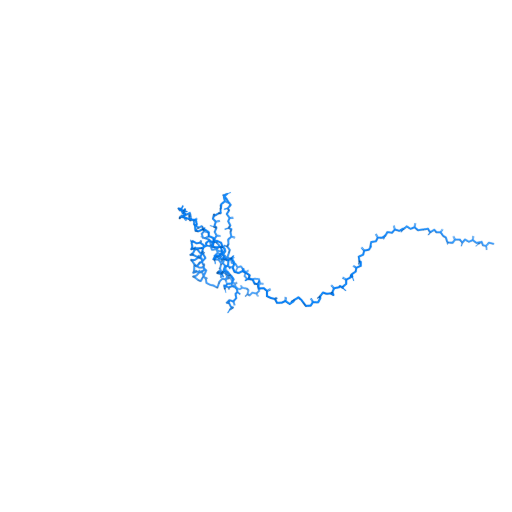 89.38 87 PRO A O 1
ATOM 687 N N . ARG A 1 88 ? -6.152 -0.817 10.150 1.00 88.56 88 ARG A N 1
ATOM 688 C CA . ARG A 1 88 ? -7.554 -0.396 10.204 1.00 88.56 88 ARG A CA 1
ATOM 689 C C . ARG A 1 88 ? -8.300 -1.134 11.304 1.00 88.56 88 ARG A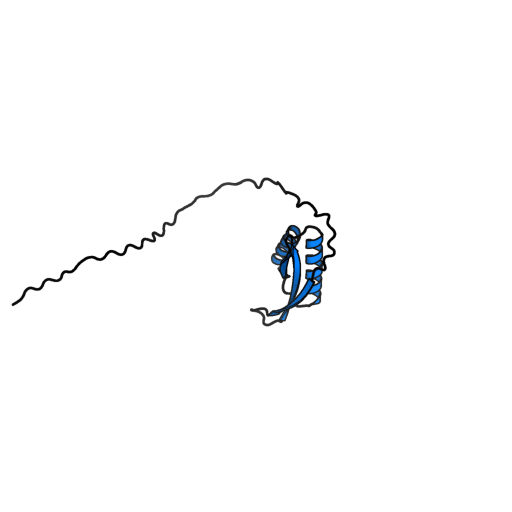 C 1
ATOM 691 O O . ARG A 1 88 ? -7.899 -2.218 11.716 1.00 88.56 88 ARG A O 1
ATOM 698 N N . THR A 1 89 ? -9.376 -0.537 11.796 1.00 87.62 89 THR A N 1
ATOM 699 C CA . THR A 1 89 ? -10.256 -1.153 12.800 1.00 87.62 89 THR A CA 1
ATOM 700 C C . THR A 1 89 ? -11.132 -2.241 12.189 1.00 87.62 89 THR A C 1
ATOM 702 O O . THR A 1 89 ? -11.466 -3.205 12.869 1.00 87.62 89 THR A O 1
ATOM 705 N N . THR A 1 90 ? -11.473 -2.113 10.904 1.00 87.56 90 THR A N 1
ATOM 706 C CA . THR A 1 90 ? -12.295 -3.080 10.177 1.00 87.56 90 THR A CA 1
ATOM 707 C C . THR A 1 90 ? -11.508 -3.754 9.058 1.00 87.56 90 THR A C 1
ATOM 709 O O . THR A 1 90 ? -10.543 -3.209 8.513 1.00 87.56 90 THR A O 1
ATOM 712 N N . ARG A 1 91 ? -11.934 -4.970 8.704 1.00 86.94 91 ARG A N 1
ATOM 713 C CA . ARG A 1 91 ? -11.403 -5.687 7.544 1.00 86.94 91 ARG A CA 1
ATOM 714 C C . ARG A 1 91 ? -11.797 -5.006 6.232 1.00 86.94 91 ARG A C 1
ATOM 716 O O . ARG A 1 91 ? -10.964 -4.941 5.340 1.00 86.94 91 ARG A O 1
ATOM 723 N N . GLU A 1 92 ? -13.011 -4.471 6.140 1.00 88.81 92 GLU A N 1
ATOM 724 C CA . GLU A 1 92 ? -13.506 -3.772 4.946 1.00 88.81 92 GLU A CA 1
ATOM 725 C C . GLU A 1 92 ? -12.616 -2.576 4.583 1.00 88.81 92 GLU A C 1
ATOM 727 O O . GLU A 1 92 ? -12.188 -2.440 3.439 1.00 88.81 92 GLU A O 1
ATOM 732 N N . ASP A 1 93 ? -12.222 -1.766 5.568 1.00 88.62 93 ASP A N 1
ATOM 733 C CA . ASP A 1 93 ? -11.294 -0.654 5.337 1.00 88.62 93 ASP A CA 1
ATOM 734 C C . ASP A 1 93 ? -9.909 -1.141 4.881 1.00 88.62 93 ASP A C 1
ATOM 736 O O . ASP A 1 93 ? -9.253 -0.505 4.054 1.00 88.62 93 ASP A O 1
ATOM 740 N N . ALA A 1 94 ? -9.443 -2.278 5.412 1.00 89.62 94 ALA A N 1
ATOM 741 C CA . ALA A 1 94 ? -8.186 -2.885 4.985 1.00 89.62 94 ALA A CA 1
ATOM 742 C C . ALA A 1 94 ? -8.280 -3.440 3.550 1.00 89.62 94 ALA A C 1
ATOM 744 O O . ALA A 1 94 ? -7.297 -3.395 2.810 1.00 89.62 94 ALA A O 1
ATOM 745 N N . GLU A 1 95 ? -9.444 -3.942 3.138 1.00 90.56 95 GLU A N 1
ATOM 746 C CA . GLU A 1 95 ? -9.722 -4.384 1.767 1.00 90.56 95 GLU A CA 1
ATOM 747 C C . GLU A 1 95 ? -9.715 -3.204 0.789 1.00 90.56 95 GLU A C 1
ATOM 749 O O . GLU A 1 95 ? -9.043 -3.277 -0.242 1.00 90.56 95 GLU A O 1
ATOM 754 N N . LEU A 1 96 ? -10.341 -2.083 1.155 1.00 91.19 96 LEU A N 1
ATOM 755 C CA . LEU A 1 96 ? -10.290 -0.846 0.371 1.00 91.19 96 LEU A CA 1
ATOM 756 C C . LEU A 1 96 ? -8.855 -0.327 0.215 1.00 91.19 96 LEU A C 1
ATOM 758 O O . LEU A 1 96 ? -8.436 0.021 -0.890 1.00 91.19 96 LEU A O 1
ATOM 762 N N . ASP A 1 97 ? -8.070 -0.334 1.296 1.00 89.12 97 ASP A N 1
ATOM 763 C CA . ASP A 1 97 ? -6.651 0.023 1.242 1.00 89.12 97 ASP A CA 1
ATOM 764 C C . ASP A 1 97 ? -5.863 -0.911 0.306 1.00 89.12 97 ASP A C 1
ATOM 766 O O . ASP A 1 97 ? -4.979 -0.453 -0.425 1.00 89.12 97 ASP A O 1
ATOM 770 N N . ALA A 1 98 ? -6.163 -2.215 0.314 1.00 90.62 98 ALA A N 1
ATOM 771 C CA . ALA A 1 98 ? -5.535 -3.186 -0.580 1.00 90.62 98 ALA A CA 1
ATOM 772 C C . ALA A 1 98 ? -5.837 -2.878 -2.049 1.00 90.62 98 ALA A C 1
ATOM 774 O O . ALA A 1 98 ? -4.922 -2.867 -2.877 1.00 90.62 98 ALA A O 1
ATOM 775 N N . ASP A 1 99 ? -7.095 -2.573 -2.360 1.00 90.25 99 ASP A N 1
ATOM 776 C CA . ASP A 1 99 ? -7.525 -2.196 -3.700 1.00 90.25 99 ASP A CA 1
ATOM 777 C C . ASP A 1 99 ? -6.882 -0.884 -4.161 1.00 90.25 99 ASP A C 1
ATOM 779 O O . ASP A 1 99 ? -6.398 -0.807 -5.293 1.00 90.25 99 ASP A O 1
ATOM 783 N N . GLU A 1 100 ? -6.805 0.134 -3.299 1.00 90.38 100 GLU A N 1
ATOM 784 C CA . GLU A 1 100 ? -6.107 1.384 -3.614 1.00 90.38 100 GLU A CA 1
ATOM 785 C C . GLU A 1 100 ? -4.617 1.147 -3.889 1.00 90.38 100 GLU A C 1
ATOM 787 O O . GLU A 1 100 ? -4.083 1.647 -4.882 1.00 90.38 100 GLU A O 1
ATOM 792 N N . MET A 1 101 ? -3.943 0.356 -3.049 1.00 90.19 101 MET A N 1
ATOM 793 C CA . MET A 1 101 ? -2.526 0.025 -3.221 1.00 90.19 101 MET A CA 1
ATOM 794 C C . MET A 1 101 ? -2.275 -0.778 -4.495 1.00 90.19 101 MET A C 1
ATOM 796 O O . MET A 1 101 ? -1.321 -0.495 -5.224 1.00 90.19 101 MET A O 1
ATOM 800 N N . ARG A 1 102 ? -3.142 -1.747 -4.800 1.00 88.81 102 ARG A N 1
ATOM 801 C CA . ARG A 1 102 ? -3.090 -2.513 -6.045 1.00 88.81 102 ARG A CA 1
ATOM 802 C C . ARG A 1 102 ? -3.248 -1.591 -7.249 1.00 88.81 102 ARG A C 1
ATOM 804 O O . ARG A 1 102 ? -2.427 -1.645 -8.161 1.00 88.81 102 ARG A O 1
ATOM 811 N N . ARG A 1 103 ? -4.262 -0.721 -7.245 1.00 88.12 103 ARG A N 1
ATOM 812 C CA . ARG A 1 103 ? -4.512 0.238 -8.333 1.00 88.12 103 ARG A CA 1
ATOM 813 C C . ARG A 1 103 ? -3.339 1.194 -8.523 1.00 88.12 103 ARG A C 1
ATOM 815 O O . ARG A 1 103 ? -2.921 1.385 -9.657 1.00 88.12 103 ARG A O 1
ATOM 822 N N . ALA A 1 104 ? -2.783 1.740 -7.440 1.00 87.69 104 ALA A N 1
ATOM 823 C CA . ALA A 1 104 ? -1.628 2.637 -7.492 1.00 87.69 104 ALA A CA 1
ATOM 824 C C . ALA A 1 104 ? -0.383 1.945 -8.066 1.00 87.69 104 ALA A C 1
ATOM 826 O O . ALA A 1 104 ? 0.344 2.523 -8.872 1.00 87.69 104 ALA A O 1
ATOM 827 N N . TYR A 1 105 ? -0.143 0.689 -7.685 1.00 86.62 105 TYR A N 1
ATOM 828 C CA . TYR A 1 105 ? 0.978 -0.068 -8.226 1.00 86.62 105 TYR A CA 1
ATOM 829 C C . TYR A 1 105 ? 0.787 -0.414 -9.705 1.00 86.62 105 TYR A C 1
ATOM 831 O O . TYR A 1 105 ? 1.720 -0.281 -10.487 1.00 86.62 105 TYR A O 1
ATOM 839 N N . VAL A 1 106 ? -0.415 -0.819 -10.115 1.00 85.06 106 VAL A N 1
ATOM 840 C CA . VAL A 1 106 ? -0.699 -1.110 -11.529 1.00 85.06 106 VAL A CA 1
ATOM 841 C C . VAL A 1 106 ? -0.622 0.162 -12.382 1.00 85.06 106 VAL A C 1
ATOM 843 O O . VAL A 1 106 ? -0.137 0.110 -13.506 1.00 85.06 106 VAL A O 1
ATOM 846 N N . SER A 1 107 ? -1.060 1.314 -11.863 1.00 86.25 107 SER A N 1
ATOM 847 C CA . SER A 1 107 ? -1.097 2.563 -12.634 1.00 86.25 107 SER A CA 1
ATOM 848 C C . SER A 1 107 ? 0.266 3.243 -12.792 1.00 86.25 107 SER A C 1
ATOM 850 O O . SER A 1 107 ? 0.543 3.804 -13.851 1.00 86.25 107 SER A O 1
ATOM 852 N N . GLY A 1 108 ? 1.120 3.216 -11.764 1.00 82.62 108 GLY A N 1
ATOM 853 C CA . GLY A 1 108 ? 2.411 3.917 -11.789 1.00 82.62 108 GLY A CA 1
ATOM 854 C C . GLY A 1 108 ? 3.509 3.261 -10.954 1.00 82.62 108 GLY A C 1
ATOM 855 O O . GLY A 1 108 ? 4.482 3.913 -10.556 1.00 82.62 108 GLY A O 1
ATOM 856 N N . GLY A 1 109 ? 3.369 1.966 -10.679 1.00 86.75 109 GLY A N 1
ATOM 857 C CA . GLY A 1 109 ? 4.372 1.150 -10.010 1.00 86.75 109 GLY A CA 1
ATOM 858 C C . GLY A 1 109 ? 4.669 1.596 -8.580 1.00 86.75 109 GLY A C 1
ATOM 859 O O . GLY A 1 109 ? 3.844 2.142 -7.845 1.00 86.75 109 GLY A O 1
ATOM 860 N N . ALA A 1 110 ? 5.918 1.385 -8.170 1.00 85.38 110 ALA A N 1
ATOM 861 C CA . ALA A 1 110 ? 6.381 1.721 -6.827 1.00 85.38 110 ALA A CA 1
ATOM 862 C C . ALA A 1 110 ? 6.402 3.234 -6.520 1.00 85.38 110 ALA A C 1
ATOM 864 O O . ALA A 1 110 ? 6.529 3.616 -5.355 1.00 85.38 110 ALA A O 1
ATOM 865 N N . ALA A 1 111 ? 6.357 4.107 -7.531 1.00 87.00 111 ALA A N 1
ATOM 866 C CA . ALA A 1 111 ? 6.342 5.555 -7.323 1.00 87.00 111 ALA A CA 1
ATOM 867 C C . ALA A 1 111 ? 4.977 6.019 -6.793 1.00 87.00 111 ALA A C 1
ATOM 869 O O . ALA A 1 111 ? 4.915 6.611 -5.714 1.00 87.00 111 ALA A O 1
ATOM 870 N N . GLU A 1 112 ? 3.898 5.661 -7.490 1.00 86.56 112 GLU A N 1
ATOM 871 C CA . GLU A 1 112 ? 2.523 5.978 -7.084 1.00 86.56 112 GLU A CA 1
ATOM 872 C C . GLU A 1 112 ? 2.146 5.301 -5.762 1.00 86.56 112 GLU A C 1
ATOM 874 O O . GLU A 1 112 ? 1.552 5.927 -4.883 1.00 86.56 112 GLU A O 1
ATOM 879 N N . LEU A 1 113 ? 2.596 4.061 -5.540 1.00 87.62 113 LEU A N 1
ATOM 880 C CA . LEU A 1 113 ? 2.379 3.376 -4.264 1.00 87.62 113 LEU A CA 1
ATOM 881 C C . LEU A 1 113 ? 2.996 4.137 -3.074 1.00 87.62 113 LEU A C 1
ATOM 883 O O . LEU A 1 113 ? 2.385 4.239 -2.010 1.00 87.62 113 LEU A O 1
ATOM 887 N N . ARG A 1 114 ? 4.186 4.729 -3.245 1.00 86.94 114 ARG A 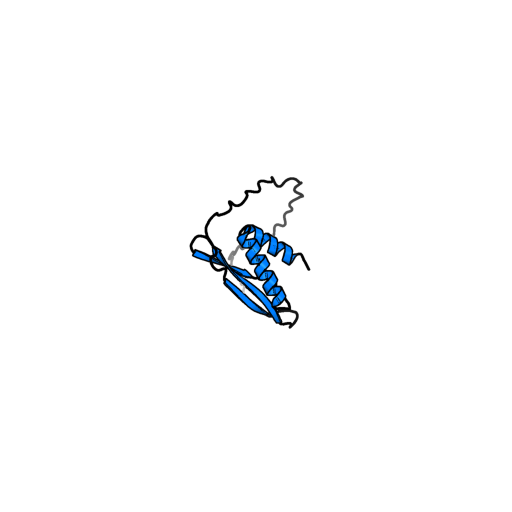N 1
ATOM 888 C CA . ARG A 1 114 ? 4.815 5.563 -2.204 1.00 86.94 114 ARG A CA 1
ATOM 889 C C . ARG A 1 114 ? 4.062 6.875 -1.981 1.00 86.94 114 ARG A C 1
ATOM 891 O O . ARG A 1 114 ? 3.961 7.327 -0.836 1.00 86.94 114 ARG A O 1
ATOM 898 N N . ALA A 1 115 ? 3.530 7.480 -3.042 1.00 87.50 115 ALA A N 1
ATOM 899 C CA . ALA A 1 115 ? 2.700 8.677 -2.932 1.00 87.50 115 ALA A CA 1
ATOM 900 C C . ALA A 1 115 ? 1.415 8.386 -2.138 1.00 87.50 115 ALA A C 1
ATOM 902 O O . ALA A 1 115 ? 1.095 9.118 -1.197 1.00 87.50 115 ALA A O 1
ATOM 903 N N . LEU A 1 116 ? 0.752 7.262 -2.431 1.00 87.75 116 LEU A N 1
ATOM 904 C CA . LEU A 1 116 ? -0.415 6.784 -1.692 1.00 87.75 116 LEU A CA 1
ATOM 905 C C . LEU A 1 116 ? -0.100 6.575 -0.204 1.00 87.75 116 LEU A C 1
ATOM 907 O O . LEU A 1 116 ? -0.794 7.119 0.654 1.00 87.75 116 LEU A O 1
ATOM 911 N N . GLN A 1 117 ? 0.980 5.859 0.117 1.00 86.88 117 GLN A N 1
ATOM 912 C CA . GLN A 1 117 ? 1.395 5.635 1.508 1.00 86.88 117 GLN A CA 1
ATOM 913 C C . GLN A 1 117 ? 1.715 6.939 2.248 1.00 86.88 117 GLN A C 1
ATOM 915 O O . GLN A 1 117 ? 1.386 7.095 3.425 1.00 86.88 117 GLN A O 1
ATOM 920 N N . THR A 1 118 ? 2.331 7.905 1.562 1.00 87.00 118 THR A N 1
ATOM 921 C CA . THR A 1 118 ? 2.598 9.233 2.131 1.00 87.00 118 THR A CA 1
ATOM 922 C C . THR A 1 118 ? 1.292 9.954 2.459 1.00 87.00 118 THR A C 1
ATOM 924 O O . THR A 1 118 ? 1.150 10.489 3.558 1.00 87.00 118 THR A O 1
ATOM 927 N N . ARG A 1 119 ? 0.309 9.906 1.552 1.00 86.75 119 ARG A N 1
ATOM 928 C CA . ARG A 1 119 ? -1.031 10.475 1.758 1.00 86.75 119 ARG A CA 1
ATOM 929 C C . ARG A 1 119 ? -1.747 9.825 2.945 1.00 86.75 119 ARG A C 1
ATOM 931 O O . ARG A 1 119 ? -2.224 10.534 3.828 1.00 86.75 119 ARG A O 1
ATOM 938 N N . GLN A 1 120 ? -1.758 8.494 3.011 1.00 83.94 120 GLN A N 1
ATOM 939 C CA . GLN A 1 120 ? -2.392 7.728 4.092 1.00 83.94 120 GLN A CA 1
ATOM 940 C C . GLN A 1 120 ? -1.745 7.963 5.465 1.00 83.94 120 GLN A C 1
ATOM 942 O O . GLN A 1 120 ? -2.416 7.825 6.488 1.00 83.94 120 GLN A O 1
ATOM 947 N N . ARG A 1 121 ? -0.454 8.322 5.505 1.00 81.31 121 ARG A N 1
ATOM 948 C CA . ARG A 1 121 ? 0.253 8.673 6.746 1.00 81.31 121 ARG A CA 1
ATOM 949 C C . ARG A 1 121 ? -0.093 10.074 7.254 1.00 81.31 121 ARG A C 1
ATOM 951 O O . ARG A 1 121 ? -0.021 10.310 8.457 1.00 81.31 121 ARG A O 1
ATOM 958 N N . LEU A 1 122 ? -0.390 11.006 6.347 1.00 78.81 122 LEU A N 1
ATOM 959 C CA . LEU A 1 122 ? -0.668 12.411 6.669 1.00 78.81 122 LEU A CA 1
ATOM 960 C C . LEU A 1 122 ? -2.146 12.673 6.974 1.00 78.81 122 LEU A C 1
ATOM 962 O O . LEU A 1 122 ? -2.452 13.563 7.762 1.00 78.81 122 LEU A O 1
ATOM 966 N N . SER A 1 123 ? -3.049 11.894 6.380 1.00 71.19 123 SER A N 1
ATOM 967 C CA . SER A 1 123 ? -4.454 11.824 6.784 1.00 71.19 123 SER A CA 1
ATOM 968 C C . SER A 1 123 ? -4.510 11.229 8.193 1.00 71.19 123 SER A C 1
ATOM 970 O O . SER A 1 123 ? -4.237 10.044 8.367 1.00 71.19 123 SER A O 1
ATOM 972 N N . ARG A 1 124 ? -4.762 12.049 9.216 1.00 54.53 124 ARG A N 1
ATOM 973 C CA . ARG A 1 124 ? -4.897 11.584 10.600 1.00 54.53 124 ARG A CA 1
ATOM 974 C C . ARG A 1 124 ? -6.350 11.306 10.919 1.00 54.53 124 ARG A C 1
ATOM 976 O O . ARG A 1 124 ? -7.164 12.212 10.649 1.00 54.53 124 ARG A O 1
#